Protein AF-A0A0C9XXU0-F1 (afdb_monomer_lite)

Sequence (154 aa):
MNVTSLEGLDRLLCYPTFLNITRSKDPSMAKYRFRNELGSVNCDISSRQSEIIPLPSKYSIERDGFRFLNEQASLADKIHTLADRNTSHTHKIEHDLQDIIADTRFLVDYKTKMPDDLKTLYSDEDVVKVLHALAEIGKSEVARRLRRDLSLWH

pLDDT: mean 71.7, std 16.42, range [37.06, 89.81]

Structure (mmCIF, N/CA/C/O backbone):
data_AF-A0A0C9XXU0-F1
#
_entry.id   AF-A0A0C9XXU0-F1
#
loop_
_atom_site.group_PDB
_atom_site.id
_atom_site.type_symbol
_atom_site.label_atom_id
_atom_site.label_alt_id
_atom_site.label_comp_id
_atom_site.label_asym_id
_atom_site.label_entity_id
_atom_site.label_seq_id
_atom_site.pdbx_PDB_ins_code
_atom_site.Cartn_x
_atom_site.Cartn_y
_atom_site.Cartn_z
_atom_site.occupancy
_atom_site.B_iso_or_equiv
_atom_site.auth_seq_id
_atom_site.auth_comp_id
_atom_site.auth_asym_id
_atom_site.auth_atom_id
_atom_site.pdbx_PDB_model_num
ATOM 1 N N . MET A 1 1 ? 7.046 2.382 -6.503 1.00 37.06 1 MET A N 1
ATOM 2 C CA . MET A 1 1 ? 6.462 1.637 -7.642 1.00 37.06 1 MET A CA 1
ATOM 3 C C . MET A 1 1 ? 6.832 0.172 -7.458 1.00 37.06 1 MET A C 1
ATOM 5 O O . MET A 1 1 ? 8.003 -0.156 -7.595 1.00 37.06 1 MET A O 1
ATOM 9 N N . ASN A 1 2 ? 5.869 -0.669 -7.066 1.00 44.94 2 ASN A N 1
ATOM 10 C CA . ASN A 1 2 ? 6.085 -2.098 -6.813 1.00 44.94 2 ASN A CA 1
ATOM 11 C C . ASN A 1 2 ? 5.869 -2.856 -8.130 1.00 44.94 2 ASN A C 1
ATOM 13 O O . ASN A 1 2 ? 4.734 -3.087 -8.548 1.00 44.94 2 ASN A O 1
ATOM 17 N N . VAL A 1 3 ? 6.965 -3.148 -8.830 1.00 45.53 3 VAL A N 1
ATOM 18 C CA . VAL A 1 3 ? 6.958 -3.887 -10.100 1.00 45.53 3 VAL A CA 1
ATOM 19 C C . VAL A 1 3 ? 6.902 -5.380 -9.791 1.00 45.53 3 VAL A C 1
ATOM 21 O O . VAL A 1 3 ? 7.698 -5.877 -8.999 1.00 45.53 3 VAL A O 1
ATOM 24 N N . THR A 1 4 ? 5.955 -6.092 -10.399 1.00 46.97 4 THR A N 1
ATOM 25 C CA . THR A 1 4 ? 5.675 -7.510 -10.087 1.00 46.97 4 THR A CA 1
ATOM 26 C C . THR A 1 4 ? 6.155 -8.484 -11.165 1.00 46.97 4 THR A C 1
ATOM 28 O O . THR A 1 4 ? 6.045 -9.695 -10.989 1.00 46.97 4 THR A O 1
ATOM 31 N N . SER A 1 5 ? 6.712 -7.984 -12.273 1.00 45.00 5 SER A N 1
ATOM 32 C CA . SER A 1 5 ? 7.278 -8.796 -13.354 1.00 45.00 5 SER A CA 1
ATOM 33 C C . SER A 1 5 ? 8.696 -8.355 -13.710 1.00 45.00 5 SER A C 1
ATOM 35 O O . SER A 1 5 ? 8.995 -7.166 -13.774 1.00 45.00 5 SER A O 1
ATOM 37 N N . LEU A 1 6 ? 9.569 -9.332 -13.973 1.00 49.06 6 LEU A N 1
ATOM 38 C CA . LEU A 1 6 ? 10.944 -9.102 -14.435 1.00 49.06 6 LEU A CA 1
ATOM 39 C C . LEU A 1 6 ? 11.025 -8.764 -15.933 1.00 49.06 6 LEU A C 1
ATOM 41 O O . LEU A 1 6 ? 12.058 -8.272 -16.388 1.00 49.06 6 LEU A O 1
ATOM 45 N N . GLU A 1 7 ? 9.955 -9.008 -16.697 1.00 45.09 7 GLU A N 1
ATOM 46 C CA . GLU A 1 7 ? 9.862 -8.598 -18.101 1.00 45.09 7 GLU A CA 1
ATOM 47 C C . GLU A 1 7 ? 9.989 -7.070 -18.189 1.00 45.09 7 GLU A C 1
ATOM 49 O O . GLU A 1 7 ? 9.121 -6.331 -17.731 1.00 45.09 7 GLU A O 1
ATOM 54 N N . GLY A 1 8 ? 11.126 -6.601 -18.714 1.00 46.28 8 GLY A N 1
ATOM 55 C CA . GLY A 1 8 ? 11.450 -5.179 -18.851 1.00 46.28 8 GLY A CA 1
ATOM 56 C C . GLY A 1 8 ? 12.697 -4.711 -18.093 1.00 46.28 8 GLY A C 1
ATOM 57 O O . GLY A 1 8 ? 13.206 -3.637 -18.412 1.00 46.28 8 GLY A O 1
ATOM 58 N N . LEU A 1 9 ? 13.261 -5.509 -17.177 1.00 50.97 9 LEU A N 1
ATOM 59 C CA . LEU A 1 9 ? 14.566 -5.202 -16.560 1.00 50.97 9 LEU A CA 1
ATOM 60 C C . LEU A 1 9 ? 15.695 -5.167 -17.601 1.00 50.97 9 LEU A C 1
ATOM 62 O O . LEU A 1 9 ? 16.591 -4.331 -17.506 1.00 50.97 9 LEU A O 1
ATOM 66 N N . ASP A 1 10 ? 15.588 -5.975 -18.657 1.00 46.56 10 ASP A N 1
ATOM 67 C CA . ASP A 1 10 ? 16.516 -5.959 -19.794 1.00 46.56 10 ASP A CA 1
ATOM 68 C C . ASP A 1 10 ? 16.544 -4.607 -20.526 1.00 46.56 10 ASP A C 1
ATOM 70 O O . ASP A 1 10 ? 17.567 -4.232 -21.093 1.00 46.56 10 ASP A O 1
ATOM 74 N N . ARG A 1 11 ? 15.460 -3.817 -20.458 1.00 50.47 11 ARG A N 1
ATOM 75 C CA . ARG A 1 11 ? 15.418 -2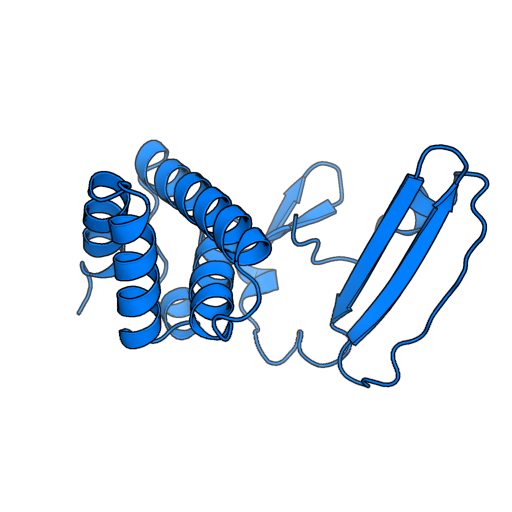.454 -21.019 1.00 50.47 11 ARG A CA 1
ATOM 76 C C . ARG A 1 11 ? 16.191 -1.442 -20.163 1.00 50.47 11 ARG A C 1
ATOM 78 O O . ARG A 1 11 ? 16.646 -0.431 -20.689 1.00 50.47 11 ARG A O 1
ATOM 85 N N . LEU A 1 12 ? 16.376 -1.709 -18.865 1.00 48.88 12 LEU A N 1
ATOM 86 C CA . LEU A 1 12 ? 17.228 -0.897 -17.983 1.00 48.88 12 LEU A CA 1
ATOM 87 C C . LEU A 1 12 ? 18.723 -1.174 -18.217 1.00 48.88 12 LEU A C 1
ATOM 89 O O . LEU A 1 12 ? 19.552 -0.304 -17.957 1.00 48.88 12 LEU A O 1
ATOM 93 N N . LEU A 1 13 ? 19.069 -2.354 -18.749 1.00 48.12 13 LEU A N 1
ATOM 94 C CA . LEU A 1 13 ? 20.446 -2.754 -19.073 1.00 48.12 13 LEU A CA 1
ATOM 95 C C . LEU A 1 13 ? 21.014 -2.060 -20.324 1.00 48.12 13 LEU A C 1
ATOM 97 O O . LEU A 1 13 ? 22.205 -2.184 -20.598 1.00 48.12 13 LEU A O 1
ATOM 101 N N . CYS A 1 14 ? 20.202 -1.306 -21.073 1.00 45.03 14 CYS A N 1
ATOM 102 C CA . CYS A 1 14 ? 20.635 -0.596 -22.281 1.00 45.03 14 CYS A CA 1
ATOM 103 C C . CYS A 1 14 ? 21.463 0.679 -22.012 1.00 45.03 14 CYS A C 1
ATOM 105 O O . CYS A 1 14 ? 21.915 1.316 -22.961 1.00 45.03 14 CYS A O 1
ATOM 107 N N . TYR A 1 15 ? 21.680 1.061 -20.749 1.00 44.12 15 TYR A N 1
ATOM 108 C CA . TYR A 1 15 ? 22.540 2.190 -20.377 1.00 44.12 15 TYR A CA 1
ATOM 109 C C . TYR A 1 15 ? 23.934 1.704 -19.949 1.00 44.12 15 TYR A C 1
ATOM 111 O O . TYR A 1 15 ? 24.028 0.683 -19.260 1.00 44.12 15 TYR A O 1
ATOM 119 N N . PRO A 1 16 ? 25.028 2.415 -20.295 1.00 42.97 16 PRO A N 1
ATOM 120 C CA . PRO A 1 16 ? 26.379 2.031 -19.898 1.00 42.97 16 PRO A CA 1
ATOM 121 C C . PRO A 1 16 ? 26.491 2.178 -18.379 1.00 42.97 16 PRO A C 1
ATOM 123 O O . PRO A 1 16 ? 26.619 3.278 -17.843 1.00 42.97 16 PRO A O 1
ATOM 126 N N . THR A 1 17 ? 26.351 1.062 -17.671 1.00 48.78 17 THR A N 1
ATOM 127 C CA . THR A 1 17 ? 26.182 1.047 -16.220 1.00 48.78 17 THR A CA 1
ATOM 128 C C . THR A 1 17 ? 27.193 0.086 -15.616 1.00 48.78 17 THR A C 1
ATOM 130 O O . THR A 1 17 ? 27.288 -1.066 -16.036 1.00 48.78 17 THR A O 1
ATOM 133 N N . PHE A 1 18 ? 27.931 0.532 -14.599 1.00 45.62 18 PHE A N 1
ATOM 134 C CA . PHE A 1 18 ? 28.733 -0.378 -13.787 1.00 45.62 18 PHE A CA 1
ATOM 135 C C . PHE A 1 18 ? 27.775 -1.255 -12.974 1.00 45.62 18 PHE A C 1
ATOM 137 O O . PHE A 1 18 ? 27.113 -0.789 -12.042 1.00 45.62 18 PHE A O 1
ATOM 144 N N . LEU A 1 19 ? 27.670 -2.524 -13.363 1.00 50.22 19 LEU A N 1
ATOM 145 C CA . LEU A 1 19 ? 26.803 -3.505 -12.725 1.00 50.22 19 LEU A CA 1
ATOM 146 C C . LEU A 1 19 ? 27.490 -4.056 -11.468 1.00 50.22 19 LEU A C 1
ATOM 148 O O . LEU A 1 19 ? 28.217 -5.045 -11.524 1.00 50.22 19 LEU A O 1
ATOM 152 N N . ASN A 1 20 ? 27.259 -3.431 -10.314 1.00 48.25 20 ASN A N 1
ATOM 153 C CA . ASN A 1 20 ? 27.597 -4.055 -9.036 1.00 48.25 20 ASN A CA 1
ATOM 154 C C . ASN A 1 20 ? 26.414 -4.915 -8.584 1.00 48.25 20 ASN A C 1
ATOM 156 O O . ASN A 1 20 ? 25.504 -4.449 -7.896 1.00 48.25 20 ASN A O 1
ATOM 160 N N . ILE A 1 21 ? 26.426 -6.192 -8.976 1.00 49.22 21 ILE A N 1
ATOM 161 C CA . ILE A 1 21 ? 25.479 -7.182 -8.456 1.00 49.22 21 ILE A CA 1
ATOM 162 C C . ILE A 1 21 ? 25.907 -7.542 -7.034 1.00 49.22 21 ILE A C 1
ATOM 164 O O . ILE A 1 21 ? 26.745 -8.416 -6.817 1.00 49.22 21 ILE A O 1
ATOM 168 N N . THR A 1 22 ? 25.326 -6.888 -6.036 1.00 47.97 22 THR A N 1
ATOM 169 C CA . THR A 1 22 ? 25.447 -7.346 -4.651 1.00 47.97 22 THR A CA 1
ATOM 170 C C . THR A 1 22 ? 24.300 -8.302 -4.358 1.00 47.97 22 THR A C 1
ATOM 172 O O . THR A 1 22 ? 23.237 -7.882 -3.909 1.00 47.97 22 THR A O 1
ATOM 175 N N . ARG A 1 23 ? 24.504 -9.604 -4.596 1.00 44.38 23 ARG A N 1
ATOM 176 C CA . ARG A 1 23 ? 23.557 -10.612 -4.105 1.00 44.38 23 ARG A CA 1
ATOM 177 C C . ARG A 1 23 ? 23.495 -10.516 -2.582 1.00 44.38 23 ARG A C 1
ATOM 179 O O . ARG A 1 23 ? 24.468 -10.793 -1.884 1.00 44.38 23 ARG A O 1
ATOM 186 N N . SER A 1 24 ? 22.338 -10.093 -2.093 1.00 49.06 24 SER A N 1
ATOM 187 C CA . SER A 1 24 ? 21.946 -10.231 -0.698 1.00 49.06 24 SER A CA 1
ATOM 188 C C . SER A 1 24 ? 22.176 -11.680 -0.244 1.00 49.06 24 SER A C 1
ATOM 190 O O . SER A 1 24 ? 21.908 -12.616 -0.996 1.00 49.06 24 SER A O 1
ATOM 192 N N . LYS A 1 25 ? 22.694 -11.872 0.977 1.00 53.25 25 LYS A N 1
ATOM 193 C CA . LYS A 1 25 ? 22.800 -13.204 1.603 1.00 53.25 25 LYS A CA 1
ATOM 194 C C . LYS A 1 25 ? 21.431 -13.755 2.025 1.00 53.25 25 LYS A C 1
ATOM 196 O O . LYS A 1 25 ? 21.351 -14.911 2.425 1.00 53.25 25 LYS A O 1
ATOM 201 N N . ASP A 1 26 ? 20.388 -12.929 1.964 1.00 53.12 26 ASP A N 1
ATOM 202 C CA . ASP A 1 26 ? 19.018 -13.315 2.266 1.00 53.12 26 ASP A CA 1
ATOM 203 C C . ASP A 1 26 ? 18.436 -14.136 1.099 1.00 53.12 26 ASP A C 1
ATOM 205 O O . ASP A 1 26 ? 18.291 -13.602 -0.005 1.00 53.12 26 ASP A O 1
ATOM 209 N N . PRO A 1 27 ? 18.094 -15.421 1.303 1.00 55.06 27 PRO A N 1
ATOM 210 C CA . PRO A 1 27 ? 17.541 -16.270 0.250 1.00 55.06 27 PRO A CA 1
ATOM 211 C C . PRO A 1 27 ? 16.139 -15.840 -0.217 1.00 55.06 27 PRO A C 1
ATOM 213 O O . PRO A 1 27 ? 15.647 -16.382 -1.211 1.00 55.06 27 PRO A O 1
ATOM 216 N N . SER A 1 28 ? 15.479 -14.910 0.484 1.00 58.47 28 SER A N 1
ATOM 217 C CA . SER A 1 28 ? 14.128 -14.438 0.164 1.00 58.47 28 SER A CA 1
ATOM 218 C C . SER A 1 28 ? 14.087 -13.235 -0.780 1.00 58.47 28 SER A C 1
ATOM 220 O O . SER A 1 28 ? 13.055 -13.007 -1.412 1.00 58.47 28 SER A O 1
ATOM 222 N N . MET A 1 29 ? 15.198 -12.504 -0.930 1.00 62.69 29 MET A N 1
ATOM 223 C CA . MET A 1 29 ? 15.245 -11.237 -1.658 1.00 62.69 29 MET A CA 1
ATOM 224 C C . MET A 1 29 ? 16.586 -11.048 -2.372 1.00 62.69 29 MET A C 1
ATOM 226 O O . MET A 1 29 ? 17.643 -10.949 -1.746 1.00 62.69 29 MET A O 1
ATOM 230 N N . ALA A 1 30 ? 16.537 -10.917 -3.694 1.00 64.81 30 ALA A N 1
ATOM 231 C CA . ALA A 1 30 ? 17.657 -10.508 -4.524 1.00 64.81 30 ALA A CA 1
ATOM 232 C C . ALA A 1 30 ? 17.693 -8.978 -4.634 1.00 64.81 30 ALA A C 1
ATOM 234 O O . ALA A 1 30 ? 16.689 -8.350 -4.941 1.00 64.81 30 ALA A O 1
ATOM 235 N N . LYS A 1 31 ? 18.856 -8.367 -4.399 1.00 67.19 31 LYS A N 1
ATOM 236 C CA . LYS A 1 31 ? 19.049 -6.916 -4.526 1.00 67.19 31 LYS A CA 1
ATOM 237 C C . LYS A 1 31 ? 20.004 -6.615 -5.669 1.00 67.19 31 LYS A C 1
ATOM 239 O O . LYS A 1 31 ? 21.062 -7.231 -5.776 1.00 67.19 31 LYS A O 1
ATOM 244 N N . TYR A 1 32 ? 19.645 -5.649 -6.496 1.00 69.12 32 TYR A N 1
ATOM 245 C CA . TYR A 1 32 ? 20.415 -5.197 -7.645 1.00 69.12 32 TYR A CA 1
ATOM 246 C C . TYR A 1 32 ? 20.621 -3.693 -7.534 1.00 69.12 32 TYR A C 1
ATOM 248 O O . TYR A 1 32 ? 19.695 -2.947 -7.223 1.00 69.12 32 TYR A O 1
ATOM 256 N N . ARG A 1 33 ? 21.845 -3.228 -7.783 1.00 68.75 33 ARG A N 1
ATOM 257 C CA . ARG A 1 33 ? 22.161 -1.801 -7.820 1.00 68.75 33 ARG A CA 1
ATOM 258 C C . ARG A 1 33 ? 22.829 -1.459 -9.140 1.00 68.75 33 ARG A C 1
ATOM 260 O O . ARG A 1 33 ? 23.916 -1.941 -9.447 1.00 68.75 33 ARG A O 1
ATOM 267 N N . PHE A 1 34 ? 22.188 -0.568 -9.873 1.00 69.31 34 PHE A N 1
ATOM 268 C CA . PHE A 1 34 ? 22.661 0.011 -11.120 1.00 69.31 34 PHE A CA 1
ATOM 269 C C . PHE A 1 34 ? 23.208 1.404 -10.804 1.00 69.31 34 PHE A C 1
ATOM 271 O O . PHE A 1 34 ? 22.525 2.183 -10.144 1.00 69.31 34 PHE A O 1
ATOM 278 N N . ARG A 1 35 ? 24.440 1.728 -11.207 1.00 65.88 35 ARG A N 1
ATOM 279 C CA . ARG A 1 35 ? 25.043 3.053 -10.981 1.00 65.88 35 ARG A CA 1
ATOM 280 C C . ARG A 1 35 ? 25.652 3.607 -12.267 1.00 65.88 35 ARG A C 1
ATOM 282 O O . ARG A 1 35 ? 26.445 2.924 -12.914 1.00 65.88 35 ARG A O 1
ATOM 289 N N . ASN A 1 36 ? 25.329 4.858 -12.575 1.00 70.19 36 ASN A N 1
ATOM 290 C CA . ASN A 1 36 ? 25.960 5.658 -13.622 1.00 70.19 36 ASN A CA 1
ATOM 291 C C . ASN A 1 36 ? 26.407 7.022 -13.052 1.00 70.19 36 ASN A C 1
ATOM 293 O O . ASN A 1 36 ? 26.346 7.246 -11.842 1.00 70.19 36 ASN A O 1
ATOM 297 N N . GLU A 1 37 ? 26.869 7.926 -13.916 1.00 68.94 37 GLU A N 1
ATOM 298 C CA . GLU A 1 37 ? 27.325 9.273 -13.530 1.00 68.94 37 GLU A CA 1
ATOM 299 C C . GLU A 1 37 ? 26.200 10.168 -12.978 1.00 68.94 37 GLU A C 1
ATOM 301 O O . GLU A 1 37 ? 26.470 11.102 -12.228 1.00 68.94 37 GLU A O 1
ATOM 306 N N . LEU A 1 38 ? 24.938 9.865 -13.304 1.00 72.94 38 LEU A N 1
ATOM 307 C CA . LEU A 1 38 ? 23.759 10.633 -12.888 1.00 72.94 38 LEU A CA 1
ATOM 308 C C . LEU A 1 38 ? 23.151 10.135 -11.568 1.00 72.94 38 LEU A C 1
ATOM 310 O O . LEU A 1 38 ? 22.331 10.831 -10.970 1.00 72.94 38 LEU A O 1
ATOM 314 N N . GLY A 1 39 ? 23.527 8.943 -11.098 1.00 68.56 39 GLY A N 1
ATOM 315 C CA . GLY A 1 39 ? 23.044 8.406 -9.831 1.00 68.56 39 GLY A CA 1
ATOM 316 C C . GLY A 1 39 ? 23.028 6.884 -9.761 1.00 68.56 39 GLY A C 1
ATOM 317 O O . GLY A 1 39 ? 23.774 6.180 -10.444 1.00 68.56 39 GLY A O 1
ATOM 318 N N . SER A 1 40 ? 22.176 6.358 -8.880 1.00 72.88 40 SER A N 1
ATOM 319 C CA . SER A 1 40 ? 21.995 4.916 -8.722 1.00 72.88 40 SER A CA 1
ATOM 320 C C . SER A 1 40 ? 20.532 4.515 -8.626 1.00 72.88 40 SER A C 1
ATOM 322 O O . SER A 1 40 ? 19.779 5.124 -7.870 1.00 72.88 40 SER A O 1
ATOM 324 N N . VAL A 1 41 ? 20.176 3.431 -9.309 1.00 69.19 41 VAL A N 1
ATOM 325 C CA . VAL A 1 41 ? 18.884 2.751 -9.208 1.00 69.19 41 VAL A CA 1
ATOM 326 C C . VAL A 1 41 ? 19.077 1.483 -8.381 1.00 69.19 41 VAL A C 1
ATOM 328 O O . VAL A 1 41 ? 19.941 0.661 -8.686 1.00 69.19 41 VAL A O 1
ATOM 331 N N . ASN A 1 42 ? 18.285 1.326 -7.322 1.00 71.88 42 ASN A N 1
ATOM 332 C CA . ASN A 1 42 ? 18.204 0.079 -6.564 1.00 71.88 42 ASN A CA 1
ATOM 333 C C . ASN A 1 42 ? 16.958 -0.688 -7.019 1.00 71.88 42 ASN A C 1
ATOM 335 O O . ASN A 1 42 ? 15.896 -0.092 -7.180 1.00 71.88 42 ASN A O 1
ATOM 339 N N . CYS A 1 43 ? 17.093 -1.992 -7.213 1.00 68.88 43 CYS A N 1
ATOM 340 C CA . CYS A 1 43 ? 16.021 -2.902 -7.574 1.00 68.88 43 CYS A CA 1
ATOM 341 C C . CYS A 1 43 ? 16.067 -4.090 -6.612 1.00 68.88 43 CYS A C 1
ATOM 343 O O . CYS A 1 43 ? 17.018 -4.870 -6.625 1.00 68.88 43 CYS A O 1
ATOM 345 N N . ASP A 1 44 ? 15.049 -4.198 -5.766 1.00 71.62 44 ASP A N 1
ATOM 346 C CA . ASP A 1 44 ? 14.882 -5.303 -4.830 1.00 71.62 44 ASP A CA 1
ATOM 347 C C . ASP A 1 44 ? 13.803 -6.242 -5.399 1.00 71.62 44 ASP A C 1
ATOM 349 O O . ASP A 1 44 ? 12.713 -5.804 -5.759 1.00 71.62 44 ASP A O 1
ATOM 353 N N . ILE A 1 45 ? 14.132 -7.525 -5.533 1.00 68.38 45 ILE A N 1
ATOM 354 C CA . ILE A 1 45 ? 13.293 -8.576 -6.116 1.00 68.38 45 ILE A CA 1
ATOM 355 C C . ILE A 1 45 ? 13.094 -9.660 -5.062 1.00 68.38 45 ILE A C 1
ATOM 357 O O . ILE A 1 45 ? 14.031 -10.378 -4.713 1.00 68.38 45 ILE A O 1
ATOM 361 N N . SER A 1 46 ? 11.870 -9.817 -4.573 1.00 65.69 46 SER A N 1
ATOM 362 C CA . SER A 1 46 ? 11.512 -10.910 -3.664 1.00 65.69 46 SER A CA 1
ATOM 363 C C . SER A 1 46 ? 11.466 -12.236 -4.433 1.00 65.69 46 SER A C 1
ATOM 365 O O . SER A 1 46 ? 10.630 -12.420 -5.311 1.00 65.69 46 SER A O 1
ATOM 367 N N . SER A 1 47 ? 12.377 -13.162 -4.126 1.00 57.31 47 SER A N 1
ATOM 368 C CA . SER A 1 47 ? 12.641 -14.378 -4.913 1.00 57.31 47 SER A CA 1
ATOM 369 C C . SER A 1 47 ? 12.041 -15.673 -4.349 1.00 57.31 47 SER A C 1
ATOM 371 O O . SER A 1 47 ? 12.128 -16.700 -5.016 1.00 57.31 47 SER A O 1
ATOM 373 N N . ARG A 1 48 ? 11.467 -15.674 -3.132 1.00 47.91 48 ARG A N 1
ATOM 37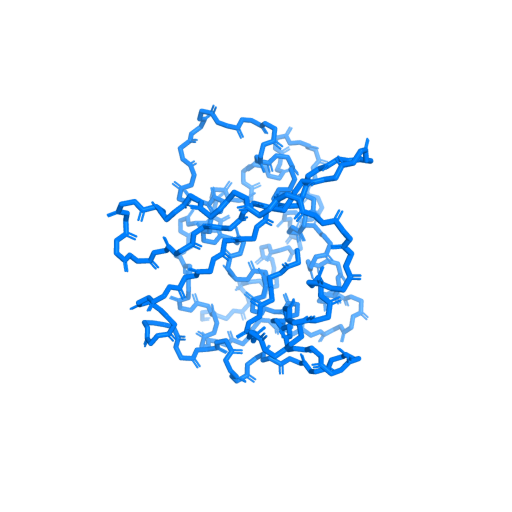4 C CA . ARG A 1 48 ? 10.869 -16.889 -2.518 1.00 47.91 48 ARG A CA 1
ATOM 375 C C . ARG A 1 48 ? 9.481 -16.726 -1.883 1.00 47.91 48 ARG A C 1
ATOM 377 O O . ARG A 1 48 ? 8.960 -17.701 -1.361 1.00 47.91 48 ARG A O 1
ATOM 384 N N . GLN A 1 49 ? 8.871 -15.541 -1.915 1.00 46.50 49 GLN A N 1
ATOM 385 C CA . GLN A 1 49 ? 7.583 -15.299 -1.236 1.00 46.50 49 GLN A CA 1
ATOM 386 C C . GLN A 1 49 ? 6.465 -14.757 -2.132 1.00 46.50 49 GLN A C 1
ATOM 388 O O . GLN A 1 49 ? 5.382 -14.477 -1.627 1.00 46.50 49 GLN A O 1
ATOM 393 N N . SER A 1 50 ? 6.649 -14.683 -3.455 1.00 45.34 50 SER A N 1
ATOM 394 C CA . SER A 1 50 ? 5.516 -14.396 -4.350 1.00 45.34 50 SER A CA 1
ATOM 395 C C . SER A 1 50 ? 4.442 -15.492 -4.311 1.00 45.34 50 SER A C 1
ATOM 397 O O . SER A 1 50 ? 3.312 -15.240 -4.702 1.00 45.34 50 SER A O 1
ATOM 399 N N . GLU A 1 51 ? 4.773 -16.693 -3.820 1.00 38.56 51 GLU A N 1
ATOM 400 C CA . GLU A 1 51 ? 3.811 -17.779 -3.579 1.00 38.56 51 GLU A CA 1
ATOM 401 C C . GLU A 1 51 ? 3.051 -17.644 -2.245 1.00 38.56 51 GLU A C 1
ATOM 403 O O . GLU A 1 51 ? 1.982 -18.230 -2.102 1.00 38.56 51 GLU A O 1
ATOM 408 N N . ILE A 1 52 ? 3.547 -16.858 -1.276 1.00 41.25 52 ILE A N 1
ATOM 409 C CA . ILE A 1 52 ? 2.875 -16.674 0.029 1.00 41.25 52 ILE A CA 1
ATOM 410 C C . ILE A 1 52 ? 1.738 -15.648 -0.067 1.00 41.25 52 ILE A C 1
ATOM 412 O O . ILE A 1 52 ? 0.811 -15.672 0.739 1.00 41.25 52 ILE A O 1
ATOM 416 N N . ILE A 1 53 ? 1.737 -14.806 -1.103 1.00 46.31 53 ILE A N 1
ATOM 417 C CA . ILE A 1 53 ? 0.610 -13.930 -1.402 1.00 46.31 53 ILE A CA 1
ATOM 418 C C . ILE A 1 53 ? 0.156 -14.230 -2.837 1.00 46.31 53 ILE A C 1
ATOM 420 O O . ILE A 1 53 ? 0.776 -13.737 -3.765 1.00 46.31 53 ILE A O 1
ATOM 424 N N . PRO A 1 54 ? -0.904 -15.026 -3.066 1.00 51.34 54 PRO A N 1
ATOM 425 C CA . PRO A 1 54 ? -1.476 -15.265 -4.402 1.00 51.34 54 PRO A CA 1
ATOM 426 C C . PRO A 1 54 ? -2.268 -14.068 -4.974 1.00 51.34 54 PRO A C 1
ATOM 428 O O . PRO A 1 54 ? -2.744 -14.095 -6.109 1.00 51.34 54 PRO A O 1
ATOM 431 N N . LEU A 1 55 ? -2.412 -12.992 -4.200 1.00 55.38 55 LEU A N 1
ATOM 432 C CA . LEU A 1 55 ? -3.177 -11.791 -4.546 1.00 55.38 55 LEU A CA 1
ATOM 433 C C . LEU A 1 55 ? -2.506 -10.842 -5.574 1.00 55.38 55 LEU A C 1
ATOM 435 O O . LEU A 1 55 ? -3.251 -10.242 -6.352 1.00 55.38 55 LEU A O 1
ATOM 439 N N . PRO A 1 56 ? -1.161 -10.717 -5.686 1.00 60.44 56 PRO A N 1
ATOM 440 C CA . PRO A 1 56 ? -0.500 -9.814 -6.620 1.00 60.44 56 PRO A CA 1
ATOM 441 C C . PRO A 1 56 ? -0.925 -10.040 -8.061 1.00 60.44 56 PRO A C 1
ATOM 443 O O . PRO A 1 56 ? -1.192 -9.071 -8.754 1.00 60.44 56 PRO A O 1
ATOM 446 N N . SER A 1 57 ? -1.047 -11.291 -8.517 1.00 65.31 57 SER A N 1
ATOM 447 C CA . SER A 1 57 ? -1.417 -11.592 -9.906 1.00 65.31 57 SER A CA 1
ATOM 448 C C . SER A 1 57 ? -2.876 -11.252 -10.216 1.00 65.31 57 SER A C 1
ATOM 450 O O . SER A 1 57 ? -3.159 -10.737 -11.293 1.00 65.31 57 SER A O 1
ATOM 452 N N . LYS A 1 58 ? -3.795 -11.498 -9.270 1.00 77.69 58 LYS A N 1
ATOM 453 C CA . LYS A 1 58 ? -5.228 -11.182 -9.410 1.00 77.69 58 LYS A CA 1
ATOM 454 C C . LYS A 1 58 ? -5.482 -9.675 -9.452 1.00 77.69 58 LYS A C 1
ATOM 456 O O . LYS A 1 58 ? -6.360 -9.220 -10.175 1.00 77.69 58 LYS A O 1
ATOM 461 N N . TYR A 1 59 ? -4.707 -8.921 -8.680 1.00 84.50 59 TYR A N 1
ATOM 462 C CA . TYR A 1 59 ? -4.826 -7.471 -8.555 1.00 84.50 59 TYR A CA 1
ATOM 463 C C . TYR A 1 59 ? -3.730 -6.724 -9.312 1.00 84.50 59 TYR A C 1
ATOM 465 O O . TYR A 1 59 ? -3.437 -5.570 -9.014 1.00 84.50 59 TYR A O 1
ATOM 473 N N . SER A 1 60 ? -3.123 -7.379 -10.300 1.00 82.69 60 SER A N 1
ATOM 474 C CA . SER A 1 60 ? -2.157 -6.751 -11.184 1.00 82.69 60 SER A CA 1
ATOM 475 C C . SER A 1 60 ? -2.838 -6.059 -12.357 1.00 82.69 60 SER A C 1
ATOM 477 O O . SER A 1 60 ? -3.776 -6.586 -12.950 1.00 82.69 60 SER A O 1
ATOM 479 N N . ILE A 1 61 ? -2.299 -4.911 -12.743 1.00 83.56 61 ILE A N 1
ATOM 480 C CA . ILE A 1 61 ? -2.639 -4.183 -13.961 1.00 83.56 61 ILE A CA 1
ATOM 481 C C . ILE A 1 61 ? -1.408 -4.078 -14.854 1.00 83.56 61 ILE A C 1
ATOM 483 O O . ILE A 1 61 ? -0.283 -3.941 -14.372 1.00 83.56 61 ILE A O 1
ATOM 487 N N . GLU A 1 62 ? -1.620 -4.135 -16.163 1.00 82.50 62 GLU A N 1
ATOM 488 C CA . GLU A 1 62 ? -0.560 -3.943 -17.148 1.00 82.50 62 GLU A CA 1
ATOM 489 C C . GLU A 1 62 ? -0.609 -2.513 -17.693 1.00 82.50 62 GLU A C 1
ATOM 491 O O . GLU A 1 62 ? -1.667 -2.034 -18.107 1.00 82.50 62 GLU A O 1
ATOM 496 N N . ARG A 1 63 ? 0.528 -1.814 -17.666 1.00 76.75 63 ARG A N 1
ATOM 497 C CA . ARG A 1 63 ? 0.707 -0.495 -18.288 1.00 76.75 63 ARG A CA 1
ATOM 498 C C . ARG A 1 63 ? 2.073 -0.468 -18.970 1.00 76.75 63 ARG A C 1
ATOM 500 O O . ARG A 1 63 ? 3.065 -0.855 -18.364 1.00 76.75 63 ARG A O 1
ATOM 507 N N . ASP A 1 64 ? 2.118 -0.062 -20.237 1.00 79.88 64 ASP A N 1
ATOM 508 C CA . ASP A 1 64 ? 3.350 0.034 -21.042 1.00 79.88 64 ASP A CA 1
ATOM 509 C C . ASP A 1 64 ? 4.189 -1.264 -21.115 1.00 79.88 64 ASP A C 1
ATOM 511 O O . ASP A 1 64 ? 5.414 -1.232 -21.260 1.00 79.88 64 ASP A O 1
ATOM 515 N N . GLY A 1 65 ? 3.526 -2.424 -21.025 1.00 76.00 65 GLY A N 1
ATOM 516 C CA . GLY A 1 65 ? 4.166 -3.745 -21.005 1.00 76.00 65 GLY A CA 1
ATOM 517 C C . GLY A 1 65 ? 4.792 -4.125 -19.659 1.00 76.00 65 GLY A C 1
ATOM 518 O O . GLY A 1 65 ? 5.563 -5.077 -19.594 1.00 76.00 65 GLY A O 1
ATOM 519 N N . PHE A 1 66 ? 4.487 -3.383 -18.591 1.00 71.81 66 PHE A N 1
ATOM 520 C CA . PHE A 1 66 ? 4.915 -3.676 -17.226 1.00 71.81 66 PHE A CA 1
ATOM 521 C C . PHE A 1 66 ? 3.716 -4.028 -16.348 1.00 71.81 66 PHE A C 1
ATOM 523 O O . PHE A 1 66 ? 2.649 -3.417 -16.458 1.00 71.81 66 PHE A O 1
ATOM 530 N N . ARG A 1 67 ? 3.905 -4.986 -15.433 1.00 75.94 67 ARG A N 1
ATOM 531 C CA . ARG A 1 67 ? 2.873 -5.417 -14.489 1.00 75.94 67 ARG A CA 1
ATOM 532 C C . ARG A 1 67 ? 3.047 -4.763 -13.118 1.00 75.94 67 ARG A C 1
ATOM 534 O O . ARG A 1 67 ? 4.060 -4.954 -12.436 1.00 75.94 67 ARG A O 1
ATOM 541 N N . PHE A 1 68 ? 2.018 -4.044 -12.687 1.00 78.75 68 PHE A N 1
ATOM 542 C CA . PHE A 1 68 ? 1.964 -3.323 -11.416 1.00 78.75 68 PHE A CA 1
ATOM 543 C C . PHE A 1 68 ? 0.843 -3.859 -10.542 1.00 78.75 68 PHE A C 1
ATOM 545 O O . PHE A 1 68 ? -0.190 -4.263 -11.061 1.00 78.75 68 PHE A O 1
ATOM 552 N N . LEU A 1 69 ? 1.002 -3.780 -9.223 1.00 82.06 69 LEU A N 1
ATOM 553 C CA . LEU A 1 69 ? -0.150 -3.879 -8.329 1.00 82.06 69 LEU A CA 1
ATOM 554 C C . LEU A 1 69 ? -1.109 -2.719 -8.600 1.00 82.06 69 LEU A C 1
ATOM 556 O O . LEU A 1 69 ? -0.677 -1.577 -8.766 1.00 82.06 69 LEU A O 1
ATOM 560 N N . ASN A 1 70 ? -2.404 -3.012 -8.616 1.00 87.06 70 ASN A N 1
ATOM 561 C CA . ASN A 1 70 ? -3.424 -1.980 -8.595 1.00 87.06 70 ASN A CA 1
ATOM 562 C C . ASN A 1 70 ? -3.435 -1.255 -7.241 1.00 87.06 70 ASN A C 1
ATOM 564 O O . ASN A 1 70 ? -2.820 -1.680 -6.259 1.00 87.06 70 ASN A O 1
ATOM 568 N N . GLU A 1 71 ? -4.165 -0.152 -7.186 1.00 88.06 71 GLU A N 1
ATOM 569 C CA . GLU A 1 71 ? -4.176 0.763 -6.052 1.00 88.06 71 GLU A CA 1
ATOM 570 C C . GLU A 1 71 ? -4.759 0.109 -4.778 1.00 88.06 71 GLU A C 1
ATOM 572 O O . GLU A 1 71 ? -4.346 0.443 -3.670 1.00 88.06 71 GLU A O 1
ATOM 577 N N . GLN A 1 72 ? -5.646 -0.887 -4.909 1.00 89.00 72 GLN A N 1
ATOM 578 C CA . GLN A 1 72 ? -6.213 -1.635 -3.775 1.00 89.00 72 GLN A CA 1
ATOM 579 C C . GLN A 1 72 ? -5.168 -2.560 -3.138 1.00 89.00 72 GLN A C 1
ATOM 581 O O . GLN A 1 72 ? -4.963 -2.523 -1.926 1.00 89.00 72 GLN A O 1
ATOM 586 N N . ALA A 1 73 ? -4.485 -3.370 -3.950 1.00 87.44 73 ALA A N 1
ATOM 587 C CA . ALA A 1 73 ? -3.444 -4.273 -3.467 1.00 87.44 73 ALA A CA 1
ATOM 588 C C . ALA A 1 73 ? -2.217 -3.503 -2.965 1.00 87.44 73 ALA A C 1
ATOM 590 O O . ALA A 1 73 ? -1.647 -3.862 -1.939 1.00 87.44 73 ALA A O 1
ATOM 591 N N . SER A 1 74 ? -1.861 -2.409 -3.645 1.00 88.25 74 SER A N 1
ATOM 592 C CA . SER A 1 74 ? -0.826 -1.469 -3.207 1.00 88.25 74 SER A CA 1
ATOM 593 C C . SER A 1 74 ? -1.142 -0.878 -1.830 1.00 88.25 74 SER A C 1
ATOM 595 O O . SER A 1 74 ? -0.278 -0.872 -0.955 1.00 88.25 74 SER A O 1
ATOM 597 N N . LEU A 1 75 ? -2.382 -0.431 -1.598 1.00 89.38 75 LEU A N 1
ATOM 598 C CA . LEU A 1 75 ? -2.784 0.111 -0.300 1.00 89.38 75 LEU A CA 1
ATOM 599 C C . LEU A 1 75 ? -2.708 -0.943 0.811 1.00 89.38 75 LEU A C 1
ATOM 601 O O . LEU A 1 75 ? -2.188 -0.651 1.885 1.00 89.38 75 LEU A O 1
ATOM 605 N N . ALA A 1 76 ? -3.206 -2.157 0.562 1.00 88.25 76 ALA A N 1
ATOM 606 C CA . ALA A 1 76 ? -3.179 -3.241 1.544 1.00 88.25 76 ALA A CA 1
ATOM 607 C C . ALA A 1 76 ? -1.741 -3.615 1.952 1.00 88.25 76 ALA A C 1
ATOM 609 O O . ALA A 1 76 ? -1.441 -3.709 3.142 1.00 88.25 76 ALA A O 1
ATOM 610 N N . ASP A 1 77 ? -0.843 -3.739 0.970 1.00 84.44 77 ASP A N 1
ATOM 611 C CA . ASP A 1 77 ? 0.586 -4.001 1.180 1.00 84.44 77 ASP A CA 1
ATOM 612 C C . ASP A 1 77 ? 1.263 -2.892 2.005 1.00 84.44 77 ASP A C 1
ATOM 614 O O . ASP A 1 77 ? 2.014 -3.165 2.944 1.00 84.44 77 ASP A O 1
ATOM 618 N N . LYS A 1 78 ? 0.947 -1.623 1.715 1.00 87.81 78 LYS A N 1
ATOM 619 C CA . LYS A 1 78 ? 1.497 -0.471 2.447 1.00 87.81 78 LYS A CA 1
ATOM 620 C C . LYS A 1 78 ? 0.979 -0.365 3.877 1.00 87.81 78 LYS A C 1
ATOM 622 O O . LYS A 1 78 ? 1.757 0.009 4.750 1.00 87.81 78 LYS A O 1
ATOM 627 N N . ILE A 1 79 ? -0.291 -0.696 4.132 1.00 88.44 79 ILE A N 1
ATOM 628 C CA . ILE A 1 79 ? -0.846 -0.732 5.496 1.00 88.44 79 ILE A CA 1
ATOM 629 C C . ILE A 1 79 ? -0.064 -1.737 6.342 1.00 88.44 79 ILE A C 1
ATOM 631 O O . ILE A 1 79 ? 0.439 -1.375 7.405 1.00 88.44 79 ILE A O 1
ATOM 635 N N . HIS A 1 80 ? 0.091 -2.963 5.839 1.00 86.00 80 HIS A N 1
ATOM 636 C CA . HIS A 1 80 ? 0.841 -4.006 6.531 1.00 86.00 80 HIS A CA 1
ATOM 637 C C . HIS A 1 80 ? 2.313 -3.615 6.726 1.00 86.00 80 HIS A C 1
ATOM 639 O O . HIS A 1 80 ? 2.829 -3.639 7.841 1.00 86.00 80 HIS A O 1
ATOM 645 N N . THR A 1 81 ? 2.973 -3.156 5.658 1.00 83.50 81 THR A N 1
ATOM 646 C CA . THR A 1 81 ? 4.388 -2.758 5.691 1.00 83.50 81 THR A CA 1
ATOM 647 C C . THR A 1 81 ? 4.649 -1.619 6.673 1.00 83.50 81 THR A C 1
ATOM 649 O O . THR A 1 81 ? 5.661 -1.632 7.373 1.00 83.50 81 THR A O 1
ATOM 652 N N . LEU A 1 82 ? 3.774 -0.612 6.724 1.00 86.69 82 LEU A N 1
ATOM 653 C CA . LEU A 1 82 ? 3.934 0.503 7.651 1.00 86.69 82 LEU A CA 1
ATOM 654 C C . LEU A 1 82 ? 3.724 0.053 9.102 1.00 86.69 82 LEU A C 1
ATOM 656 O O . LEU A 1 82 ? 4.454 0.503 9.982 1.00 86.69 82 LEU A O 1
ATOM 660 N N . ALA A 1 83 ? 2.764 -0.839 9.350 1.00 83.31 83 ALA A N 1
ATOM 661 C CA . ALA A 1 83 ? 2.488 -1.363 10.683 1.00 83.31 83 ALA A CA 1
ATOM 662 C C . ALA A 1 83 ? 3.598 -2.279 11.229 1.00 83.31 83 ALA A C 1
ATOM 664 O O . ALA A 1 83 ? 3.850 -2.263 12.435 1.00 83.31 83 ALA A O 1
ATOM 665 N N . ASP A 1 84 ? 4.279 -3.029 10.356 1.00 81.62 84 ASP A N 1
ATOM 666 C CA . ASP A 1 84 ? 5.414 -3.895 10.713 1.00 81.62 84 ASP A CA 1
ATOM 667 C C . ASP A 1 84 ? 6.729 -3.109 10.911 1.00 81.62 84 ASP A C 1
ATOM 669 O O . ASP A 1 84 ? 7.687 -3.577 11.535 1.00 81.62 84 ASP A O 1
ATOM 673 N N . ARG A 1 85 ? 6.806 -1.863 10.420 1.00 76.38 85 ARG A N 1
ATOM 674 C CA . ARG A 1 85 ? 8.003 -1.031 10.589 1.00 76.38 85 ARG A CA 1
ATOM 675 C C . ARG A 1 85 ? 8.175 -0.588 12.042 1.00 76.38 85 ARG A C 1
ATOM 677 O O . ARG A 1 85 ? 7.457 0.263 12.556 1.00 76.38 85 ARG A O 1
ATOM 684 N N . ASN A 1 86 ? 9.248 -1.071 12.668 1.00 59.59 86 ASN A N 1
ATOM 685 C CA . ASN A 1 86 ? 9.753 -0.513 13.921 1.00 59.59 86 ASN A CA 1
ATOM 686 C C . ASN A 1 86 ? 10.154 0.967 13.742 1.00 59.59 86 ASN A C 1
ATOM 688 O O . ASN A 1 86 ? 10.747 1.350 12.731 1.00 59.59 86 ASN A O 1
ATOM 692 N N . THR A 1 87 ? 9.873 1.784 14.761 1.00 58.59 87 THR A N 1
ATOM 693 C CA . THR A 1 87 ? 9.930 3.266 14.816 1.00 58.59 87 THR A CA 1
ATOM 694 C C . THR A 1 87 ? 11.271 3.934 14.458 1.00 58.59 87 THR A C 1
ATOM 696 O O . THR A 1 87 ? 11.386 5.157 14.488 1.00 58.59 87 THR A O 1
ATOM 699 N N . SER A 1 88 ? 12.300 3.175 14.085 1.00 55.78 88 SER A N 1
ATOM 700 C CA . SER A 1 88 ? 13.663 3.659 13.845 1.00 55.78 88 SER A CA 1
ATOM 701 C C . SER A 1 88 ? 13.894 4.342 12.487 1.00 55.78 88 SER A C 1
ATOM 703 O O . SER A 1 88 ? 14.985 4.859 12.258 1.00 55.78 88 SER A O 1
ATOM 705 N N . HIS A 1 89 ? 12.904 4.385 11.583 1.00 61.12 89 HIS A N 1
ATOM 706 C CA . HIS A 1 89 ? 13.071 4.902 10.213 1.00 61.12 89 HIS A CA 1
ATOM 707 C C . HIS A 1 89 ? 12.042 5.986 9.830 1.00 61.12 89 HIS A C 1
ATOM 709 O O . HIS A 1 89 ? 11.250 5.817 8.903 1.00 61.12 89 HIS A O 1
ATOM 715 N N . THR A 1 90 ? 12.085 7.134 10.507 1.00 62.12 90 THR A N 1
ATOM 716 C CA . THR A 1 90 ? 11.128 8.253 10.357 1.00 62.12 90 THR A CA 1
ATOM 717 C C . THR A 1 90 ? 10.942 8.767 8.920 1.00 62.12 90 THR A C 1
ATOM 719 O O . THR A 1 90 ? 9.809 8.925 8.479 1.00 62.12 90 THR A O 1
ATOM 722 N N . HIS A 1 91 ? 12.010 8.955 8.135 1.00 64.44 91 HIS A N 1
ATOM 723 C CA . HIS A 1 91 ? 11.890 9.413 6.733 1.00 64.44 91 HIS A CA 1
ATOM 724 C C . HIS A 1 91 ? 11.154 8.425 5.821 1.00 64.44 91 HIS A C 1
ATOM 726 O O . HIS A 1 91 ? 10.495 8.800 4.856 1.00 64.44 91 HIS A O 1
ATOM 732 N N . LYS A 1 92 ? 11.290 7.137 6.119 1.00 70.88 92 LYS A N 1
ATOM 733 C CA . LYS A 1 92 ? 10.663 6.049 5.373 1.00 70.88 92 LYS A CA 1
ATOM 734 C C . LYS A 1 92 ? 9.171 5.946 5.700 1.00 70.88 92 LYS A C 1
ATOM 736 O O . LYS A 1 92 ? 8.380 5.701 4.799 1.00 70.88 92 LYS A O 1
ATOM 741 N N . ILE A 1 93 ? 8.812 6.210 6.956 1.00 78.12 93 ILE A N 1
ATOM 742 C CA . ILE A 1 93 ? 7.426 6.314 7.429 1.00 78.12 93 ILE A CA 1
ATOM 743 C C . ILE A 1 93 ? 6.688 7.452 6.711 1.00 78.12 93 ILE A C 1
ATOM 745 O O . ILE A 1 93 ? 5.561 7.261 6.269 1.00 78.12 93 ILE A O 1
ATOM 749 N N . GLU A 1 94 ? 7.319 8.618 6.533 1.00 81.25 94 GLU A N 1
ATOM 750 C CA . GLU A 1 94 ? 6.684 9.748 5.840 1.00 81.25 94 GLU A CA 1
ATOM 751 C C . GLU A 1 94 ? 6.328 9.414 4.383 1.00 81.25 94 GLU A C 1
ATOM 753 O O . GLU A 1 94 ? 5.209 9.684 3.948 1.00 81.25 94 GLU A O 1
ATOM 758 N N . HIS A 1 95 ? 7.244 8.780 3.643 1.00 82.94 95 HIS A N 1
ATOM 759 C CA . HIS A 1 95 ? 6.976 8.335 2.273 1.00 82.94 95 HIS A CA 1
ATOM 760 C C . HIS A 1 95 ? 5.847 7.302 2.202 1.00 82.94 95 HIS A C 1
ATOM 762 O O . HIS A 1 95 ? 4.940 7.465 1.386 1.00 82.94 95 HIS A O 1
ATOM 768 N N . ASP A 1 96 ? 5.859 6.289 3.074 1.00 85.12 96 ASP A N 1
ATOM 769 C CA . ASP A 1 96 ? 4.788 5.287 3.110 1.00 85.12 96 ASP A CA 1
ATOM 770 C C . ASP A 1 96 ? 3.426 5.944 3.411 1.00 85.12 96 ASP A C 1
ATOM 772 O O . ASP A 1 96 ? 2.416 5.602 2.799 1.00 85.12 96 ASP A O 1
ATOM 776 N N . LEU A 1 97 ? 3.388 6.930 4.316 1.00 87.69 97 LEU A N 1
ATOM 777 C CA . LEU A 1 97 ? 2.169 7.676 4.637 1.00 87.69 97 LEU A CA 1
ATOM 778 C C . LEU A 1 97 ? 1.662 8.499 3.447 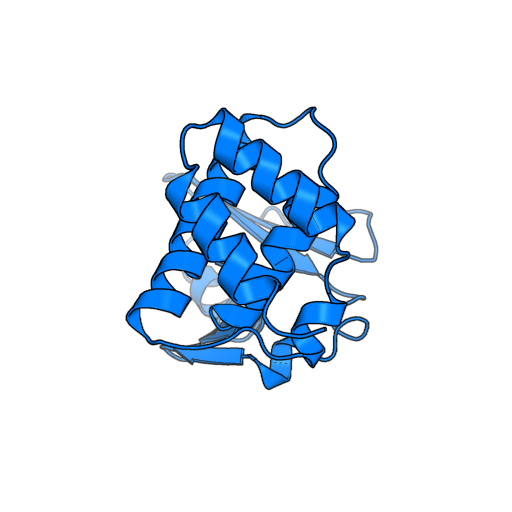1.00 87.69 97 LEU A C 1
ATOM 780 O O . LEU A 1 97 ? 0.454 8.533 3.214 1.00 87.69 97 LEU A O 1
ATOM 784 N N . GLN A 1 98 ? 2.544 9.149 2.678 1.00 88.56 98 GLN A N 1
ATOM 785 C CA . GLN A 1 98 ? 2.141 9.859 1.455 1.00 88.56 98 GLN A CA 1
ATOM 786 C C . GLN A 1 98 ? 1.538 8.905 0.426 1.00 88.56 98 GLN A C 1
ATOM 788 O O . GLN A 1 98 ? 0.505 9.214 -0.171 1.00 88.56 98 GLN A O 1
ATOM 793 N N . ASP A 1 99 ? 2.141 7.731 0.268 1.00 88.50 99 ASP A N 1
ATOM 794 C CA . ASP A 1 99 ? 1.647 6.702 -0.634 1.00 88.50 99 ASP A CA 1
ATOM 795 C C . ASP A 1 99 ? 0.277 6.160 -0.185 1.00 88.50 99 ASP A C 1
ATOM 797 O O . ASP A 1 99 ? -0.630 6.030 -1.006 1.00 88.50 99 ASP A O 1
ATOM 801 N N . ILE A 1 100 ? 0.080 5.918 1.117 1.00 89.81 100 ILE A N 1
ATOM 802 C CA . ILE A 1 100 ? -1.221 5.524 1.688 1.00 89.81 100 ILE A CA 1
ATOM 803 C C . ILE A 1 100 ? -2.274 6.612 1.449 1.00 89.81 100 ILE A C 1
ATOM 805 O O . ILE A 1 100 ? -3.413 6.306 1.089 1.00 89.81 100 ILE A O 1
ATOM 809 N N . ILE A 1 101 ? -1.919 7.890 1.618 1.00 89.44 101 ILE A N 1
ATOM 810 C CA . ILE A 1 101 ? -2.821 9.018 1.343 1.00 89.44 101 ILE A CA 1
ATOM 811 C C . ILE A 1 101 ? -3.219 9.042 -0.137 1.00 89.44 101 ILE A C 1
ATOM 813 O O . ILE A 1 101 ? -4.395 9.261 -0.441 1.00 89.44 101 ILE A O 1
ATOM 817 N N . ALA A 1 102 ? -2.262 8.842 -1.044 1.00 89.19 102 ALA A N 1
ATOM 818 C CA . ALA A 1 102 ? -2.505 8.839 -2.482 1.00 89.19 102 ALA A CA 1
ATOM 819 C C . ALA A 1 102 ? -3.432 7.686 -2.894 1.00 89.19 102 ALA A C 1
ATOM 821 O O . ALA A 1 102 ? -4.462 7.938 -3.522 1.00 89.19 102 ALA A O 1
ATOM 822 N N . ASP A 1 103 ? -3.133 6.460 -2.460 1.00 89.69 103 ASP A N 1
ATOM 823 C CA . ASP A 1 103 ? -3.943 5.284 -2.788 1.00 89.69 103 ASP A CA 1
ATOM 824 C C . ASP A 1 103 ? -5.354 5.397 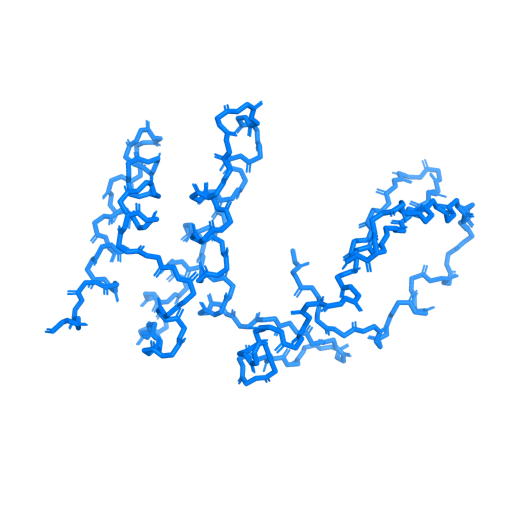-2.175 1.00 89.69 103 ASP A C 1
ATOM 826 O O . ASP A 1 103 ? -6.351 5.113 -2.836 1.00 89.69 103 ASP A O 1
ATOM 830 N N . THR A 1 104 ? -5.481 5.921 -0.948 1.00 87.44 104 THR A N 1
ATOM 831 C CA . THR A 1 104 ? -6.794 6.170 -0.318 1.00 87.44 104 THR A CA 1
ATOM 832 C C . THR A 1 104 ? -7.623 7.182 -1.112 1.00 87.44 104 THR A C 1
ATOM 834 O O . THR A 1 104 ? -8.822 6.990 -1.306 1.00 87.44 104 THR A O 1
ATOM 837 N N . ARG A 1 105 ? -7.008 8.275 -1.586 1.00 86.69 105 ARG A N 1
ATOM 838 C CA . ARG A 1 105 ? -7.700 9.275 -2.417 1.00 86.69 105 ARG A CA 1
ATOM 839 C C . ARG A 1 105 ? -8.157 8.683 -3.739 1.00 86.69 105 ARG A C 1
ATOM 841 O O . ARG A 1 105 ? -9.301 8.906 -4.114 1.00 86.69 105 ARG A O 1
ATOM 848 N N . PHE A 1 106 ? -7.307 7.884 -4.383 1.00 88.56 106 PHE A N 1
ATOM 849 C CA . PHE A 1 106 ? -7.677 7.167 -5.595 1.00 88.56 106 PHE A CA 1
ATOM 850 C C . PHE A 1 106 ? -8.929 6.315 -5.361 1.00 88.56 106 PHE A C 1
ATOM 852 O O . PHE A 1 106 ? -9.905 6.436 -6.099 1.00 88.56 106 PHE A O 1
ATOM 859 N N . LEU A 1 107 ? -8.960 5.523 -4.284 1.00 86.19 107 LEU A N 1
ATOM 860 C CA . LEU A 1 107 ? -10.130 4.695 -3.991 1.00 86.19 107 LEU A CA 1
ATOM 861 C C . LEU A 1 107 ? -11.417 5.515 -3.830 1.00 86.19 107 LEU A C 1
ATOM 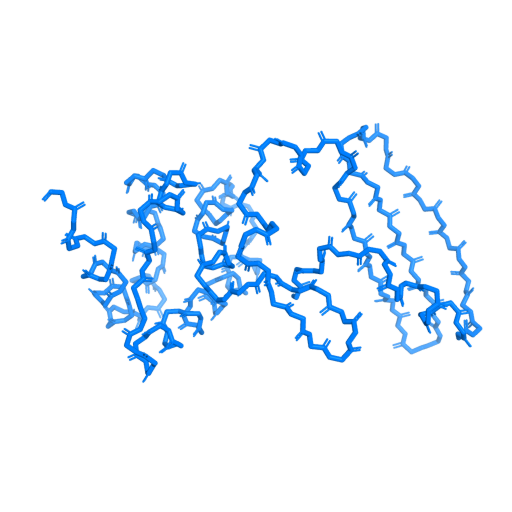863 O O . LEU A 1 107 ? -12.478 5.104 -4.303 1.00 86.19 107 LEU A O 1
ATOM 867 N N . VAL A 1 108 ? -11.319 6.692 -3.210 1.00 83.06 108 VAL A N 1
ATOM 868 C CA . VAL A 1 108 ? -12.445 7.616 -3.037 1.00 83.06 108 VAL A CA 1
ATOM 869 C C . VAL A 1 108 ? -12.900 8.212 -4.366 1.00 83.06 108 VAL A C 1
ATOM 871 O O . VAL A 1 108 ? -14.094 8.165 -4.674 1.00 83.06 108 VAL A O 1
ATOM 874 N N . ASP A 1 109 ? -11.974 8.763 -5.147 1.00 85.69 109 ASP A N 1
ATOM 875 C CA . ASP A 1 109 ? -12.278 9.479 -6.388 1.00 85.69 109 ASP A CA 1
ATOM 876 C C . ASP A 1 109 ? -12.926 8.545 -7.419 1.00 85.69 109 ASP A C 1
ATOM 878 O O . ASP A 1 109 ? -13.885 8.922 -8.097 1.00 85.69 109 ASP A O 1
ATOM 882 N N . TYR A 1 110 ? -12.478 7.288 -7.456 1.00 85.38 110 TYR A N 1
ATOM 883 C CA . TYR A 1 110 ? -13.015 6.250 -8.337 1.00 85.38 110 TYR A CA 1
ATOM 884 C C . TYR A 1 110 ? -14.119 5.396 -7.694 1.00 85.38 110 TYR A C 1
ATOM 886 O O . TYR A 1 110 ? -14.635 4.477 -8.331 1.00 85.38 110 TYR A O 1
ATOM 894 N N . LYS A 1 111 ? -14.532 5.706 -6.455 1.00 83.38 111 LYS A N 1
ATOM 895 C CA . LYS A 1 111 ? -15.572 4.983 -5.693 1.00 83.38 111 LYS A CA 1
ATOM 896 C C . LYS A 1 111 ? -15.333 3.469 -5.612 1.00 83.38 111 LYS A C 1
ATOM 898 O O . LYS A 1 111 ? -16.278 2.678 -5.546 1.00 83.38 111 LYS A O 1
ATOM 903 N N . THR A 1 112 ? -14.073 3.062 -5.608 1.00 84.62 112 THR A N 1
ATOM 904 C CA . THR A 1 112 ? -13.649 1.667 -5.494 1.00 84.62 112 THR A CA 1
ATOM 905 C C . THR A 1 112 ? -13.466 1.287 -4.031 1.00 84.62 112 THR A C 1
ATOM 907 O O . THR A 1 112 ? -12.951 2.065 -3.234 1.00 84.62 112 THR A O 1
ATOM 910 N N . LYS A 1 113 ? -13.881 0.072 -3.667 1.00 84.75 113 LYS A N 1
ATOM 911 C CA . LYS A 1 113 ? -13.753 -0.461 -2.302 1.00 84.75 113 LYS A CA 1
ATOM 912 C C . LYS A 1 113 ? -12.552 -1.394 -2.187 1.00 84.75 113 LYS A C 1
ATOM 914 O O . LYS A 1 113 ? -12.099 -1.925 -3.201 1.00 84.75 113 LYS A O 1
ATOM 919 N N . MET A 1 114 ? -12.084 -1.617 -0.958 1.00 87.06 114 MET A N 1
ATOM 920 C CA . MET A 1 114 ? -11.117 -2.672 -0.655 1.00 87.06 114 MET A CA 1
ATOM 921 C C . MET A 1 114 ? -11.806 -4.049 -0.737 1.00 87.06 114 MET A C 1
ATOM 923 O O . MET A 1 114 ? -12.748 -4.280 0.028 1.00 87.06 114 MET A O 1
ATOM 927 N N . PRO A 1 115 ? -11.374 -4.948 -1.639 1.00 87.19 115 PRO A N 1
ATOM 928 C CA . PRO A 1 115 ? -11.854 -6.329 -1.707 1.00 87.19 115 PRO A CA 1
ATOM 929 C C . PRO A 1 115 ? -11.585 -7.105 -0.412 1.00 87.19 115 PRO A C 1
ATOM 931 O O . PRO A 1 115 ? -10.546 -6.910 0.213 1.00 87.19 115 PRO A O 1
ATOM 934 N N . ASP A 1 116 ? -12.493 -8.002 -0.022 1.00 85.69 116 ASP A N 1
ATOM 935 C CA . ASP A 1 116 ? -12.398 -8.726 1.257 1.00 85.69 116 ASP A CA 1
ATOM 936 C C . ASP A 1 116 ? -11.173 -9.642 1.355 1.00 85.69 116 ASP A C 1
ATOM 938 O O . ASP A 1 116 ? -10.572 -9.762 2.417 1.00 85.69 116 ASP A O 1
ATOM 942 N N . ASP A 1 117 ? -10.749 -10.237 0.243 1.00 85.12 117 ASP A N 1
ATOM 943 C CA . ASP A 1 117 ? -9.540 -11.061 0.192 1.00 85.12 117 ASP A CA 1
ATOM 944 C C . ASP A 1 117 ? -8.248 -10.240 0.328 1.00 85.12 117 ASP A C 1
ATOM 946 O O . ASP A 1 117 ? -7.251 -10.762 0.806 1.00 85.12 117 ASP A O 1
ATOM 950 N N . LEU A 1 118 ? -8.248 -8.950 -0.026 1.00 85.62 118 LEU A N 1
ATOM 951 C CA . LEU A 1 118 ? -7.117 -8.057 0.250 1.00 85.62 118 LEU A CA 1
ATOM 952 C C . LEU A 1 118 ? -7.086 -7.583 1.705 1.00 85.62 118 LEU A C 1
ATOM 954 O O . LEU A 1 118 ? -6.021 -7.212 2.195 1.00 85.62 118 LEU A O 1
ATOM 958 N N . LYS A 1 119 ? -8.216 -7.622 2.422 1.00 84.75 119 LYS A N 1
ATOM 959 C CA . LYS A 1 119 ? -8.249 -7.290 3.855 1.00 84.75 119 LYS A CA 1
ATOM 960 C C . LYS A 1 119 ? -7.501 -8.311 4.700 1.00 84.75 119 LYS A C 1
ATOM 962 O O . LYS A 1 119 ? -7.004 -7.956 5.755 1.00 84.75 119 LYS A O 1
ATOM 967 N N . THR A 1 120 ? -7.349 -9.551 4.231 1.00 83.62 120 THR A N 1
ATOM 968 C CA . THR A 1 120 ? -6.580 -10.575 4.957 1.00 83.62 120 THR A CA 1
ATOM 969 C C . THR A 1 120 ? -5.077 -10.282 4.998 1.00 83.62 120 THR A C 1
ATOM 971 O O . THR A 1 120 ? -4.342 -11.018 5.648 1.00 83.62 120 THR A O 1
ATOM 974 N N . LEU A 1 121 ? -4.606 -9.259 4.275 1.00 82.00 121 LEU A N 1
ATOM 975 C CA . LEU A 1 121 ? -3.199 -8.854 4.249 1.00 82.00 121 LEU A CA 1
ATOM 976 C C . LEU A 1 121 ? -2.785 -8.004 5.448 1.00 82.00 121 LEU A C 1
ATOM 978 O O . LEU A 1 121 ? -1.592 -7.822 5.663 1.00 82.00 121 LEU A O 1
ATOM 982 N N . TYR A 1 122 ? -3.736 -7.476 6.212 1.00 83.81 122 TYR A N 1
ATOM 983 C CA . TYR A 1 122 ? -3.457 -6.656 7.382 1.00 83.81 122 TYR A CA 1
ATOM 984 C C . TYR A 1 122 ? -4.439 -6.976 8.505 1.00 83.81 122 TYR A C 1
ATOM 986 O O . TYR A 1 122 ? -5.561 -7.425 8.280 1.00 83.81 122 TYR A O 1
ATOM 994 N N . SER A 1 123 ? -4.006 -6.748 9.737 1.00 85.88 123 SER A N 1
ATOM 995 C CA . SER A 1 123 ? -4.855 -6.874 10.918 1.00 85.88 123 SER A CA 1
ATOM 996 C C . SER A 1 123 ? -5.575 -5.561 11.235 1.00 85.88 123 SER A C 1
ATOM 998 O O . SER A 1 123 ? -5.162 -4.481 10.804 1.00 85.88 123 SER A O 1
ATOM 1000 N N . ASP A 1 124 ? -6.623 -5.623 12.058 1.00 86.81 124 ASP A N 1
ATOM 1001 C CA . ASP A 1 124 ? -7.256 -4.410 12.595 1.00 86.81 124 ASP A CA 1
ATOM 1002 C C . ASP A 1 124 ? -6.256 -3.554 13.391 1.00 86.81 124 ASP A C 1
ATOM 1004 O O . ASP A 1 124 ? -6.329 -2.323 13.375 1.00 86.81 124 ASP A O 1
ATOM 1008 N N . GLU A 1 125 ? -5.283 -4.188 14.052 1.00 87.19 125 GLU A N 1
ATOM 1009 C CA . GLU A 1 125 ? -4.215 -3.495 14.773 1.00 87.19 125 GLU A CA 1
ATOM 1010 C C . GLU A 1 125 ? -3.302 -2.711 13.819 1.00 87.19 125 GLU A C 1
ATOM 1012 O O . GLU A 1 125 ? -2.934 -1.570 14.114 1.00 87.19 125 GLU A O 1
ATOM 1017 N N . ASP A 1 126 ? -2.989 -3.277 12.650 1.00 87.88 126 ASP A N 1
ATOM 1018 C CA . ASP A 1 126 ? -2.201 -2.600 11.616 1.00 87.88 126 ASP A CA 1
ATOM 1019 C C . ASP A 1 126 ? -2.916 -1.337 11.139 1.00 87.88 126 ASP A C 1
ATOM 1021 O O . ASP A 1 126 ? -2.323 -0.258 11.070 1.00 87.88 126 ASP A O 1
ATOM 1025 N N . VAL A 1 127 ? -4.227 -1.436 10.903 1.00 87.94 127 VAL A N 1
ATOM 1026 C CA . VAL A 1 127 ? -5.053 -0.281 10.537 1.00 87.94 127 VAL A CA 1
ATOM 1027 C C . VAL A 1 127 ? -5.011 0.779 11.636 1.00 87.94 127 VAL A C 1
ATOM 1029 O O . VAL A 1 127 ? -4.803 1.955 11.338 1.00 87.94 127 VAL A O 1
ATOM 1032 N N . VAL A 1 128 ? -5.159 0.397 12.908 1.00 88.06 128 VAL A N 1
ATOM 1033 C CA . VAL A 1 128 ? -5.095 1.340 14.038 1.00 88.06 128 VAL A CA 1
ATOM 1034 C C . VAL A 1 128 ? -3.750 2.072 14.084 1.00 88.06 128 VAL A C 1
ATOM 1036 O O . VAL A 1 128 ? -3.742 3.294 14.255 1.00 88.06 128 VAL A O 1
ATOM 1039 N N . LYS A 1 129 ? -2.627 1.373 13.867 1.00 88.44 129 LYS A N 1
ATOM 1040 C CA . LYS A 1 129 ? -1.286 1.986 13.806 1.00 88.44 129 LYS A CA 1
ATOM 1041 C C . LYS A 1 129 ? -1.192 3.026 12.690 1.00 88.44 129 LYS A C 1
ATOM 1043 O O . LYS A 1 129 ? -0.761 4.153 12.936 1.00 88.44 129 LYS A O 1
ATOM 1048 N N . VAL A 1 130 ? -1.661 2.690 11.488 1.00 88.38 130 VAL A N 1
ATOM 1049 C CA . VAL A 1 130 ? -1.672 3.619 10.344 1.00 88.38 130 VAL A CA 1
ATOM 1050 C C . VAL A 1 130 ? -2.562 4.835 10.618 1.00 88.38 130 VAL A C 1
ATOM 1052 O O . VAL A 1 130 ? -2.175 5.967 10.328 1.00 88.38 130 VAL A O 1
ATOM 1055 N N . LEU A 1 131 ? -3.743 4.633 11.208 1.00 89.44 131 LEU A N 1
ATOM 1056 C CA . LEU A 1 131 ? -4.656 5.723 11.562 1.00 89.44 131 LEU A CA 1
ATOM 1057 C C . LEU A 1 131 ? -4.043 6.683 12.587 1.00 89.44 131 LEU A C 1
ATOM 1059 O O . LEU A 1 131 ? -4.199 7.897 12.444 1.00 89.44 131 LEU A O 1
ATOM 1063 N N . HIS A 1 132 ? -3.335 6.154 13.588 1.00 88.00 132 HIS A N 1
ATOM 1064 C CA . HIS A 1 132 ? -2.589 6.960 14.553 1.00 88.00 132 HIS A CA 1
ATOM 1065 C C . HIS A 1 132 ? -1.492 7.776 13.869 1.00 88.00 132 HIS A C 1
ATOM 1067 O O . HIS A 1 132 ? -1.462 8.995 14.029 1.00 88.00 132 HIS A O 1
ATOM 1073 N N . ALA A 1 133 ? -0.668 7.137 13.037 1.00 87.94 133 ALA A N 1
ATOM 1074 C CA . ALA A 1 133 ? 0.402 7.814 12.309 1.00 87.94 133 ALA A CA 1
ATOM 1075 C C . ALA A 1 133 ? -0.136 8.939 11.401 1.00 87.94 133 ALA A C 1
ATOM 1077 O O . ALA A 1 133 ? 0.408 10.041 11.372 1.00 87.94 133 ALA A O 1
ATOM 1078 N N . LEU A 1 134 ? -1.262 8.713 10.712 1.00 87.19 134 LEU A N 1
ATOM 1079 C CA . LEU A 1 134 ? -1.936 9.744 9.915 1.00 87.19 134 LEU A CA 1
ATOM 1080 C C . LEU A 1 134 ? -2.457 10.907 10.771 1.00 87.19 134 LEU A C 1
ATOM 1082 O O . LEU A 1 134 ? -2.415 12.060 10.334 1.00 87.19 134 LEU A O 1
ATOM 1086 N N . ALA A 1 135 ? -2.974 10.630 11.968 1.00 86.56 135 ALA A N 1
ATOM 1087 C CA . ALA A 1 135 ? -3.451 11.666 12.878 1.00 86.56 135 ALA A CA 1
ATOM 1088 C C . ALA A 1 135 ? -2.299 12.534 13.410 1.00 86.56 135 ALA A C 1
ATOM 1090 O O . ALA A 1 135 ? -2.439 13.757 13.449 1.00 86.56 135 ALA A O 1
ATOM 1091 N N . GLU A 1 136 ? -1.155 11.929 13.741 1.00 87.62 136 GLU A N 1
ATOM 1092 C CA . GLU A 1 136 ? 0.045 12.632 14.220 1.00 87.62 136 GLU A CA 1
ATOM 1093 C C . GLU A 1 136 ? 0.575 13.651 13.204 1.00 87.62 136 GLU A C 1
ATOM 1095 O O . GLU A 1 136 ? 0.975 14.751 13.581 1.00 87.62 136 GLU A O 1
ATOM 1100 N N . ILE A 1 137 ? 0.494 13.343 11.906 1.00 86.62 137 ILE A N 1
ATOM 1101 C CA . ILE A 1 137 ? 0.900 14.262 10.828 1.00 86.62 137 ILE A CA 1
ATOM 1102 C C . ILE A 1 137 ? -0.228 15.205 10.358 1.00 86.62 137 ILE A C 1
ATOM 1104 O O . ILE A 1 137 ? -0.150 15.801 9.279 1.00 86.62 137 ILE A O 1
ATOM 1108 N N . GLY A 1 138 ? -1.316 15.327 11.127 1.00 84.75 138 GLY A N 1
ATOM 1109 C CA . GLY A 1 138 ? -2.426 16.240 10.837 1.00 84.75 138 GLY A CA 1
ATOM 1110 C C . GLY A 1 138 ? -3.313 15.822 9.656 1.00 84.75 138 GLY A C 1
ATOM 1111 O O . GLY A 1 138 ? -4.016 16.653 9.078 1.00 84.75 138 GLY A O 1
ATOM 1112 N N . LYS A 1 139 ? -3.309 14.541 9.267 1.00 87.50 139 LYS A N 1
ATOM 1113 C CA . LYS A 1 139 ? -4.126 13.988 8.169 1.00 87.50 139 LYS A CA 1
ATOM 1114 C C . LYS A 1 139 ? -5.393 13.295 8.678 1.00 87.50 139 LYS A C 1
ATOM 1116 O O . LYS A 1 139 ? -5.843 12.303 8.106 1.00 87.50 139 LYS A O 1
ATOM 1121 N N . SER A 1 140 ? -6.029 13.859 9.705 1.00 83.69 140 SER A N 1
ATOM 1122 C CA . SER A 1 140 ? -7.210 13.290 10.376 1.00 83.69 140 SER A CA 1
ATOM 1123 C C . SER A 1 140 ? -8.409 13.049 9.449 1.00 83.69 140 SER A C 1
ATOM 1125 O O . SER A 1 140 ? -9.186 12.124 9.674 1.00 83.69 140 SER A O 1
ATOM 1127 N N . GLU A 1 141 ? -8.566 13.846 8.387 1.00 84.44 141 GLU A N 1
ATOM 1128 C CA . GLU A 1 141 ? -9.595 13.616 7.361 1.00 84.44 141 GLU A CA 1
ATOM 1129 C C . GLU A 1 141 ? -9.332 12.330 6.569 1.00 84.44 141 GLU A C 1
ATOM 1131 O O . GLU A 1 141 ? -10.249 11.541 6.350 1.00 84.44 141 GLU A O 1
ATOM 1136 N N . VAL A 1 142 ? -8.076 12.099 6.174 1.00 83.50 142 VAL A N 1
ATOM 1137 C CA . VAL A 1 142 ? -7.676 10.875 5.469 1.00 83.50 142 VAL A CA 1
ATOM 1138 C C . VAL A 1 142 ? -7.824 9.680 6.398 1.00 83.50 142 VAL A C 1
ATOM 1140 O O . VAL A 1 142 ? -8.413 8.689 5.991 1.00 83.50 142 VAL A O 1
ATOM 1143 N N . ALA A 1 143 ? -7.400 9.800 7.660 1.00 84.25 143 ALA A N 1
ATOM 1144 C CA . ALA A 1 143 ? -7.587 8.755 8.663 1.00 84.25 143 ALA A CA 1
ATOM 1145 C C . ALA A 1 143 ? -9.073 8.390 8.837 1.00 84.25 143 ALA A C 1
ATOM 1147 O O . ALA A 1 143 ? -9.441 7.219 8.800 1.00 84.25 143 ALA A O 1
ATOM 1148 N N . ARG A 1 144 ? -9.972 9.379 8.954 1.00 84.38 144 ARG A N 1
ATOM 1149 C CA . ARG A 1 144 ? -11.415 9.113 9.085 1.00 84.38 144 ARG A CA 1
ATOM 1150 C C . ARG A 1 144 ? -11.990 8.410 7.853 1.00 84.38 144 ARG A C 1
ATOM 1152 O O . ARG A 1 144 ? -12.843 7.536 7.998 1.00 84.38 144 ARG A O 1
ATOM 1159 N N . ARG A 1 145 ? -11.532 8.787 6.656 1.00 81.25 145 ARG A N 1
ATOM 1160 C CA . ARG A 1 145 ? -11.959 8.175 5.389 1.00 81.25 145 ARG A CA 1
ATOM 1161 C C . ARG A 1 145 ? -11.433 6.760 5.236 1.00 81.25 145 ARG A C 1
ATOM 1163 O O . ARG A 1 145 ? -12.238 5.869 5.009 1.00 81.25 145 ARG A O 1
ATOM 1170 N N . LEU A 1 146 ? -10.135 6.557 5.457 1.00 83.94 146 LEU A N 1
ATOM 1171 C CA . LEU A 1 146 ? -9.508 5.241 5.474 1.00 83.94 146 LEU A CA 1
ATOM 1172 C C . LEU A 1 146 ? -10.252 4.330 6.449 1.00 83.94 146 LEU A C 1
ATOM 1174 O O . LEU A 1 146 ? -10.701 3.261 6.062 1.00 83.94 146 LEU A O 1
ATOM 1178 N N . ARG A 1 147 ? -10.504 4.803 7.677 1.00 84.31 147 ARG A N 1
ATOM 1179 C CA . ARG A 1 147 ? -11.301 4.061 8.653 1.00 84.31 147 ARG A CA 1
ATOM 1180 C C . ARG A 1 147 ? -12.662 3.680 8.088 1.00 84.31 147 ARG A C 1
ATOM 1182 O O . ARG A 1 147 ? -12.973 2.509 8.119 1.00 84.31 147 ARG A O 1
ATOM 1189 N N . ARG A 1 148 ? -13.448 4.616 7.545 1.00 80.31 148 ARG A N 1
ATOM 1190 C CA . ARG A 1 148 ? -14.776 4.318 6.976 1.00 80.31 148 ARG A CA 1
ATOM 1191 C C . ARG A 1 148 ? -14.708 3.299 5.836 1.00 80.31 148 ARG A C 1
ATOM 1193 O O . ARG A 1 148 ? -15.531 2.393 5.776 1.00 80.31 148 ARG A O 1
ATOM 1200 N N . ASP A 1 149 ? -13.761 3.469 4.926 1.00 73.38 149 ASP A N 1
ATOM 1201 C CA . ASP A 1 149 ? -13.687 2.674 3.703 1.00 73.38 149 ASP A CA 1
ATOM 1202 C C . ASP A 1 149 ? -13.124 1.263 3.982 1.00 73.38 149 ASP A C 1
ATOM 1204 O O . ASP A 1 149 ? -13.449 0.321 3.257 1.00 73.38 149 ASP A O 1
ATOM 1208 N N . LEU A 1 150 ? -12.380 1.098 5.086 1.00 74.75 150 LEU A N 1
ATOM 1209 C CA . LEU A 1 150 ? -11.947 -0.195 5.626 1.00 74.75 150 LEU A CA 1
ATOM 1210 C C . LEU A 1 150 ? -12.969 -0.826 6.599 1.00 74.75 150 LEU A C 1
ATOM 1212 O O . LEU A 1 150 ? -13.167 -2.036 6.564 1.00 74.75 150 LEU A O 1
ATOM 1216 N N . SER A 1 151 ? -13.667 -0.029 7.420 1.00 62.78 151 SER A N 1
ATOM 1217 C CA . SER A 1 151 ? -14.546 -0.473 8.521 1.00 62.78 151 SER A CA 1
ATOM 1218 C C . SER A 1 151 ? -16.003 -0.731 8.127 1.00 62.78 151 SER A C 1
ATOM 1220 O O . SER A 1 151 ? -16.840 -0.930 9.003 1.00 62.78 151 SER A O 1
ATOM 1222 N N . LEU A 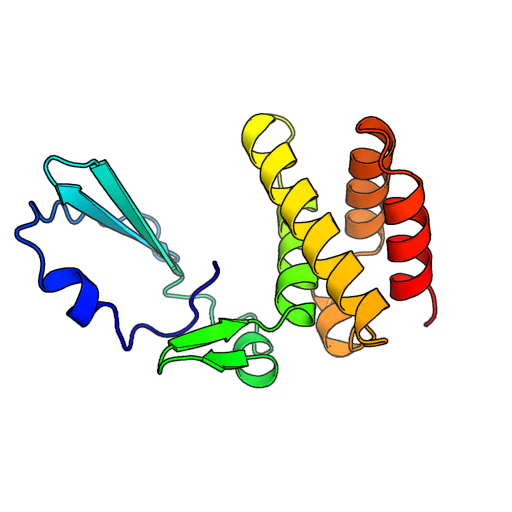1 152 ? -16.358 -0.662 6.843 1.00 46.72 152 LEU A N 1
ATOM 1223 C CA . LEU A 1 152 ? -17.747 -0.842 6.397 1.00 46.72 152 LEU A CA 1
ATOM 1224 C C . LEU A 1 152 ? -18.196 -2.308 6.260 1.00 46.72 152 LEU A C 1
ATOM 1226 O O . LEU A 1 152 ? -19.280 -2.538 5.733 1.00 46.72 152 LEU A O 1
ATOM 1230 N N . TRP A 1 153 ? -17.396 -3.291 6.684 1.00 45.66 153 TRP A N 1
ATOM 1231 C CA . TRP A 1 153 ? -17.703 -4.709 6.458 1.00 45.66 153 TRP A CA 1
ATOM 1232 C C . TRP A 1 153 ? -17.123 -5.599 7.571 1.00 45.66 153 TRP A C 1
ATOM 1234 O O . TRP A 1 153 ? -16.145 -6.312 7.352 1.00 45.66 153 TRP A O 1
ATOM 1244 N N . HIS A 1 154 ? -17.729 -5.518 8.757 1.00 37.66 154 HIS A N 1
ATOM 1245 C CA . HIS A 1 154 ? -17.910 -6.665 9.651 1.00 37.66 154 HIS A CA 1
ATOM 1246 C C . HIS A 1 154 ? -19.390 -7.040 9.630 1.00 37.66 154 HIS A C 1
ATOM 1248 O O . HIS A 1 154 ? -20.216 -6.097 9.572 1.00 37.66 154 HIS A O 1
#

Organism: NCBI:txid1095629

Radius of gyration: 17.28 Å; chains: 1; bounding box: 47×34×37 Å

Foldseek 3Di:
DDFDDPVCVVVVVPDPWDWPQPADPDPQKGWTWTDDPVGIDIDIDGDPCCVVDVVQVVQWDDDPNTIDGDLLLLLLQLLLVLLPDDPPCVVVNVVSLVSNLVSLVVCVVVVHARDPSSNVSDDPSSLVSSLVSCVVVVNNVSSVSSCCRSVVDD

Secondary structure (DSSP, 8-state):
--B---TTHHHHTTS--EEE----S-TTEEEEEEEETTEEEEEEEE-S-TTT--HHHHTEEEETTEEEE-HHHHHHHHHHHHHHS-TT-HHHHHHHHHHHHHHHHHHHHTTPPPPHHHHTTS-HHHHHHHHHHHHHTT-HHHHHHHHHHHSS--